Protein AF-A0A8X6WWY5-F1 (afdb_monomer_lite)

pLDDT: mean 70.26, std 15.23, range [37.16, 90.25]

Radius of gyration: 23.68 Å; chains: 1; bounding box: 62×29×66 Å

Sequence (86 aa):
MYEGWIVRFGVPETVVTTDCETNFESDLFHSLTKYLYVHKTRTTVYNLKANGMVERFHRKVKKRHCDVTVHLRLVPAISHSVHKPN

Foldseek 3Di:
DPPCPCVVPNQDQEDEDQAPDCVCVDPVNVVVCVVSNYHYDYDPHDPVVVVVVVVVVVVVVVVVVVVVVVVVPDPPPPPDPDDDDD

Organism: NCBI:txid2747483

Structure (mmCIF, N/CA/C/O backbone):
data_AF-A0A8X6WWY5-F1
#
_entry.id   AF-A0A8X6WWY5-F1
#
loop_
_atom_site.group_PDB
_atom_site.id
_atom_site.type_symbol
_atom_site.label_atom_id
_atom_site.label_alt_id
_atom_site.label_comp_id
_atom_site.label_asym_id
_atom_site.label_entity_id
_atom_site.label_seq_id
_atom_site.pdbx_PDB_ins_code
_atom_site.Cartn_x
_atom_site.Cartn_y
_atom_site.Cartn_z
_atom_site.occupancy
_atom_site.B_iso_or_equiv
_atom_site.auth_seq_id
_atom_s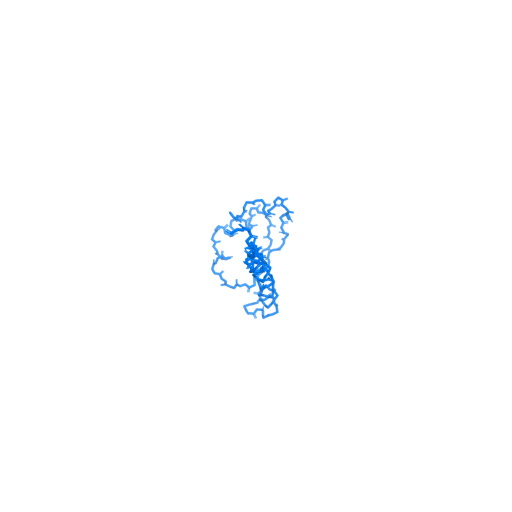ite.auth_comp_id
_atom_site.auth_asym_id
_atom_site.auth_atom_id
_atom_site.pdbx_PDB_model_num
ATOM 1 N N . MET A 1 1 ? -1.847 5.423 -16.125 1.00 53.53 1 MET A N 1
ATOM 2 C CA . MET A 1 1 ? -0.697 4.733 -15.484 1.00 53.53 1 MET A CA 1
ATOM 3 C C . MET A 1 1 ? -1.101 3.588 -14.537 1.00 53.53 1 MET A C 1
ATOM 5 O O . MET A 1 1 ? -0.216 2.875 -14.091 1.00 53.53 1 MET A O 1
ATOM 9 N N . TYR A 1 2 ? -2.400 3.341 -14.295 1.00 59.38 2 TYR A N 1
ATOM 10 C CA . TYR A 1 2 ? -2.905 2.194 -13.512 1.00 59.38 2 TYR A CA 1
ATOM 11 C C . TYR A 1 2 ? -3.803 1.253 -14.332 1.00 59.38 2 TYR A C 1
ATOM 13 O O . TYR A 1 2 ? -4.498 0.410 -13.782 1.00 59.38 2 TYR A O 1
ATOM 21 N N . GLU A 1 3 ? -3.844 1.391 -15.653 1.00 70.94 3 GLU A N 1
ATOM 22 C CA . GLU A 1 3 ? -4.721 0.559 -16.476 1.00 70.94 3 GLU A CA 1
ATOM 23 C C . GLU A 1 3 ? -4.060 -0.793 -16.755 1.00 70.94 3 GLU A C 1
ATOM 25 O O . GLU A 1 3 ? -2.873 -0.873 -17.073 1.00 70.94 3 GLU A O 1
ATOM 30 N N . GLY A 1 4 ? -4.827 -1.871 -16.591 1.00 78.94 4 GLY A N 1
ATOM 31 C CA . GLY A 1 4 ? -4.405 -3.227 -16.945 1.00 78.94 4 GLY A CA 1
ATOM 32 C C . GLY A 1 4 ? -3.570 -3.981 -15.905 1.00 78.94 4 GLY A C 1
ATOM 33 O O . GLY A 1 4 ? -3.220 -5.130 -16.165 1.00 78.94 4 GLY A O 1
ATOM 34 N N . TRP A 1 5 ? -3.267 -3.423 -14.725 1.00 82.50 5 TRP A N 1
ATOM 35 C CA . TRP A 1 5 ? -2.544 -4.190 -13.693 1.00 82.50 5 TRP A CA 1
ATOM 36 C C . TRP A 1 5 ? -3.369 -5.385 -13.189 1.00 82.50 5 TRP A C 1
ATOM 38 O O . TRP A 1 5 ? -2.830 -6.483 -13.092 1.00 82.50 5 TRP A O 1
ATOM 48 N N . ILE A 1 6 ? -4.682 -5.198 -12.984 1.00 80.44 6 ILE A N 1
ATOM 49 C CA . ILE A 1 6 ? -5.618 -6.272 -12.602 1.00 80.44 6 ILE A CA 1
ATOM 50 C C . ILE A 1 6 ? -5.681 -7.339 -13.699 1.00 80.44 6 ILE A C 1
ATOM 52 O O . ILE A 1 6 ? -5.686 -8.527 -13.412 1.00 80.44 6 ILE A O 1
ATOM 56 N N . VAL A 1 7 ? -5.662 -6.931 -14.971 1.00 85.81 7 VAL A N 1
ATOM 57 C CA . VAL A 1 7 ? -5.686 -7.864 -16.111 1.00 85.81 7 VAL A CA 1
ATOM 58 C C . VAL A 1 7 ? -4.390 -8.681 -16.197 1.00 85.81 7 VAL A C 1
ATOM 60 O O . VAL A 1 7 ? -4.407 -9.832 -16.615 1.00 85.81 7 VAL A O 1
ATOM 63 N N . ARG A 1 8 ? -3.255 -8.098 -15.796 1.00 85.19 8 ARG A N 1
ATOM 64 C CA . ARG A 1 8 ? -1.929 -8.731 -15.883 1.00 85.19 8 ARG A CA 1
ATOM 65 C C . ARG A 1 8 ? -1.581 -9.614 -14.690 1.00 85.19 8 ARG A C 1
ATOM 67 O O . ARG A 1 8 ? -0.883 -10.605 -14.872 1.00 85.19 8 ARG A O 1
ATOM 74 N N . PHE A 1 9 ? -1.998 -9.221 -13.491 1.00 81.12 9 PHE A N 1
ATOM 75 C CA . PHE A 1 9 ? -1.593 -9.861 -12.235 1.00 81.12 9 PHE A CA 1
ATOM 76 C C . PHE A 1 9 ? -2.768 -10.448 -11.445 1.00 81.12 9 PHE A C 1
ATOM 78 O O . PHE A 1 9 ? -2.542 -11.139 -10.456 1.00 81.12 9 PHE A O 1
ATOM 85 N N . GLY A 1 10 ? -4.002 -10.207 -11.887 1.00 85.56 10 GLY A N 1
ATOM 86 C CA . GLY A 1 10 ? -5.211 -10.605 -11.179 1.00 85.56 10 GLY A CA 1
ATOM 87 C C . GLY A 1 10 ? -5.573 -9.664 -10.031 1.00 85.56 10 GLY A C 1
ATOM 88 O O . GLY A 1 10 ? -4.925 -8.641 -9.787 1.00 85.56 10 GLY A O 1
ATOM 89 N N . VAL A 1 11 ? -6.645 -10.026 -9.327 1.00 84.12 11 VAL A N 1
ATOM 90 C CA . VAL A 1 11 ? -7.052 -9.380 -8.078 1.00 84.12 11 VAL A CA 1
ATOM 91 C C . VAL A 1 11 ? -6.354 -10.103 -6.920 1.00 84.12 11 VAL A C 1
ATOM 93 O O . VAL A 1 11 ? -6.522 -11.314 -6.787 1.00 84.12 11 VAL A O 1
ATOM 96 N N . PRO A 1 12 ? -5.560 -9.411 -6.088 1.00 81.56 12 PRO A N 1
ATOM 97 C CA . PRO A 1 12 ? -4.942 -10.022 -4.915 1.00 81.56 12 PRO A CA 1
ATOM 98 C C . PRO A 1 12 ? -5.992 -10.289 -3.827 1.00 81.56 12 PRO A C 1
ATOM 100 O O . PRO A 1 12 ? -6.753 -9.391 -3.496 1.00 81.56 12 PRO A O 1
ATOM 103 N N . GLU A 1 13 ? -6.003 -11.476 -3.212 1.00 82.88 13 GLU A N 1
ATOM 104 C CA . GLU A 1 13 ? -6.944 -11.809 -2.118 1.00 82.88 13 GLU A CA 1
ATOM 105 C C . GLU A 1 13 ? -6.762 -10.923 -0.874 1.00 82.88 13 GLU A C 1
ATOM 107 O O . GLU A 1 13 ? -7.710 -10.612 -0.154 1.00 82.88 13 GLU A O 1
ATOM 112 N N . THR A 1 14 ? -5.523 -10.511 -0.600 1.00 80.75 14 THR A N 1
ATOM 113 C CA . THR A 1 14 ? -5.178 -9.657 0.537 1.00 80.75 14 THR A CA 1
ATOM 114 C C . THR A 1 14 ? -4.210 -8.579 0.086 1.00 80.75 14 THR A C 1
ATOM 116 O O . THR A 1 14 ? -3.189 -8.865 -0.541 1.00 80.75 14 THR A O 1
ATOM 119 N N . VAL A 1 15 ? -4.509 -7.331 0.435 1.00 78.38 15 VAL A N 1
ATOM 120 C CA . VAL A 1 15 ? -3.605 -6.204 0.217 1.00 78.38 15 VAL A CA 1
ATOM 121 C C . VAL A 1 15 ? -3.005 -5.783 1.547 1.00 78.38 15 VAL A C 1
ATOM 123 O O . VAL A 1 15 ? -3.703 -5.423 2.497 1.00 78.38 15 VAL A O 1
ATOM 126 N N . VAL A 1 16 ? -1.676 -5.835 1.587 1.00 74.94 16 VAL A N 1
ATOM 127 C CA . VAL A 1 16 ? -0.860 -5.476 2.742 1.00 74.94 16 VAL A CA 1
ATOM 128 C C . VAL A 1 16 ? -0.294 -4.082 2.510 1.00 74.94 16 VAL A C 1
ATOM 130 O O . VAL A 1 16 ? 0.587 -3.888 1.672 1.00 74.94 16 VAL A O 1
ATOM 133 N N . THR A 1 17 ? -0.804 -3.097 3.244 1.00 72.81 17 THR A N 1
ATOM 134 C CA . THR A 1 17 ? -0.301 -1.719 3.183 1.00 72.81 17 THR A CA 1
ATOM 135 C C . THR A 1 17 ? 0.786 -1.556 4.242 1.00 72.81 17 THR A C 1
ATOM 137 O O . THR A 1 17 ? 0.547 -1.803 5.430 1.00 72.81 17 THR A O 1
ATOM 140 N N . THR A 1 18 ? 2.000 -1.210 3.814 1.00 66.50 18 THR A N 1
ATOM 141 C CA . THR A 1 18 ? 3.163 -1.037 4.709 1.00 66.50 18 THR A CA 1
ATOM 142 C C . THR A 1 18 ? 3.272 0.394 5.223 1.00 66.50 18 THR A C 1
ATOM 144 O O . THR A 1 18 ? 3.716 0.636 6.347 1.00 66.50 18 THR A O 1
ATOM 147 N N . ASP A 1 19 ? 2.796 1.333 4.420 1.00 64.31 19 ASP A N 1
ATOM 148 C CA . ASP A 1 19 ? 3.016 2.748 4.623 1.00 64.31 19 ASP A CA 1
ATOM 149 C C . ASP A 1 19 ? 1.693 3.290 5.147 1.00 64.31 19 ASP A C 1
ATOM 151 O O . ASP A 1 19 ? 0.657 3.146 4.498 1.00 64.31 19 ASP A O 1
ATOM 155 N N . CYS A 1 20 ? 1.693 3.892 6.336 1.00 63.56 20 CYS A N 1
ATOM 156 C CA . CYS A 1 20 ? 0.516 4.593 6.868 1.00 63.56 20 CYS A CA 1
ATOM 157 C C . CYS A 1 20 ? 0.234 5.896 6.097 1.00 63.56 20 CYS A C 1
ATOM 159 O O . CYS A 1 20 ? -0.223 6.880 6.673 1.00 63.56 20 CYS A O 1
ATOM 161 N N . GLU A 1 21 ? 0.553 5.915 4.805 1.00 65.12 21 GLU A N 1
ATOM 162 C CA . GLU A 1 21 ? 0.234 7.004 3.913 1.00 65.12 21 GLU A CA 1
ATOM 163 C C . GLU A 1 21 ? -1.272 7.101 3.720 1.00 65.12 21 GLU A C 1
ATOM 165 O O . GLU A 1 21 ? -1.989 6.115 3.533 1.00 65.12 21 GLU A O 1
ATOM 170 N N . THR A 1 22 ? -1.727 8.344 3.677 1.00 68.12 22 THR A N 1
ATOM 171 C CA . THR A 1 22 ? -3.114 8.724 3.422 1.00 68.12 22 THR A CA 1
ATOM 172 C C . THR A 1 22 ? -3.613 8.260 2.054 1.00 68.12 22 THR A C 1
ATOM 174 O O . THR A 1 22 ? -4.811 8.049 1.883 1.00 68.12 22 THR A O 1
ATOM 177 N N . ASN A 1 23 ? -2.711 8.017 1.097 1.00 72.69 23 ASN A N 1
ATOM 178 C CA . ASN A 1 23 ? -3.040 7.488 -0.228 1.00 72.69 23 ASN A CA 1
ATOM 179 C C . ASN A 1 23 ? -3.800 6.146 -0.155 1.00 72.69 23 ASN A C 1
ATOM 181 O O . ASN A 1 23 ? -4.755 5.934 -0.906 1.00 72.69 23 ASN A O 1
ATOM 185 N N . PHE A 1 24 ? -3.437 5.275 0.795 1.00 70.00 24 PHE A N 1
ATOM 186 C CA . PHE A 1 24 ? -4.072 3.966 1.024 1.00 70.00 24 PHE A CA 1
ATOM 187 C C . PHE A 1 24 ? -5.221 4.000 2.051 1.00 70.00 24 PHE A C 1
ATOM 189 O O . PHE A 1 24 ? -5.803 2.963 2.389 1.00 70.00 24 PHE A O 1
ATOM 196 N N . GLU A 1 25 ? -5.551 5.191 2.550 1.00 72.06 25 GLU A N 1
ATOM 197 C CA . GLU A 1 25 ? -6.681 5.452 3.449 1.00 72.06 25 GLU A CA 1
ATOM 198 C C . GLU A 1 25 ? -7.780 6.290 2.774 1.00 72.06 25 GLU A C 1
ATOM 200 O O . GLU A 1 25 ? -8.760 6.651 3.417 1.00 72.06 25 GLU A O 1
ATOM 205 N N . SER A 1 26 ? -7.650 6.590 1.478 1.00 81.69 26 SER A N 1
ATOM 206 C CA . SER A 1 26 ? -8.677 7.319 0.729 1.00 81.69 26 SER A CA 1
ATOM 207 C C . SER A 1 26 ? -9.963 6.501 0.545 1.00 81.69 26 SER A C 1
ATOM 209 O O . SER A 1 26 ? -9.928 5.276 0.382 1.00 81.69 26 SER A O 1
ATOM 211 N N . ASP A 1 27 ? -11.107 7.188 0.478 1.00 82.00 27 ASP A N 1
ATOM 212 C CA . ASP A 1 27 ? -12.421 6.563 0.250 1.00 82.00 27 ASP A CA 1
ATOM 213 C C . ASP A 1 27 ? -12.486 5.785 -1.070 1.00 82.00 27 ASP A C 1
ATOM 215 O O . ASP A 1 27 ? -13.151 4.750 -1.171 1.00 82.00 27 ASP A O 1
ATOM 219 N N . LEU A 1 28 ? -11.748 6.252 -2.083 1.00 84.69 28 LEU A N 1
ATOM 220 C CA . LEU A 1 28 ? -11.600 5.560 -3.359 1.00 84.69 28 LEU A CA 1
ATOM 221 C C . LEU A 1 28 ? -10.937 4.194 -3.169 1.00 84.69 28 LEU A C 1
ATOM 223 O O . LEU A 1 28 ? -11.419 3.194 -3.698 1.00 84.69 28 LEU A O 1
ATOM 227 N N . PHE A 1 29 ? -9.852 4.144 -2.394 1.00 81.00 29 PHE A N 1
ATOM 228 C CA . PHE A 1 29 ? -9.145 2.900 -2.116 1.00 81.00 29 PHE A CA 1
ATOM 229 C C . PHE A 1 29 ? -10.026 1.930 -1.323 1.00 81.00 29 PHE A C 1
ATOM 231 O O . PHE A 1 29 ? -10.087 0.749 -1.652 1.00 81.00 29 PHE A O 1
ATOM 238 N N . HIS A 1 30 ? -10.774 2.441 -0.344 1.00 80.94 30 HIS A N 1
ATOM 239 C CA . HIS A 1 30 ? -11.712 1.648 0.451 1.00 80.94 30 HIS A CA 1
ATOM 240 C C . HIS A 1 30 ? -12.868 1.077 -0.384 1.00 80.94 30 HIS A C 1
ATOM 242 O O . HIS A 1 30 ? -13.257 -0.082 -0.233 1.00 80.94 30 HIS A O 1
ATOM 248 N N . SER A 1 31 ? -13.413 1.884 -1.293 1.00 85.81 31 SER A N 1
ATOM 249 C CA . SER A 1 31 ? -14.477 1.458 -2.206 1.00 85.81 31 SER A CA 1
ATOM 250 C C . SER A 1 31 ? -13.970 0.406 -3.193 1.00 85.81 31 SER A C 1
ATOM 252 O O . SER A 1 31 ? -14.666 -0.569 -3.476 1.00 85.81 31 SER A O 1
ATOM 254 N N . LEU A 1 32 ? -12.732 0.561 -3.671 1.00 84.88 32 LEU A N 1
ATOM 255 C CA . LEU A 1 32 ? -12.090 -0.374 -4.587 1.00 84.88 32 LEU A CA 1
ATOM 256 C C . LEU A 1 32 ? -11.792 -1.725 -3.925 1.00 84.88 32 LEU A C 1
ATOM 258 O O . LEU A 1 32 ? -12.099 -2.762 -4.508 1.00 84.88 32 LEU A O 1
ATOM 262 N N . THR A 1 33 ? -11.233 -1.740 -2.712 1.00 83.25 33 THR A N 1
ATOM 263 C CA . THR A 1 33 ? -10.969 -2.996 -1.990 1.00 83.25 33 THR A CA 1
ATOM 264 C C . THR A 1 33 ? -12.262 -3.731 -1.656 1.00 83.25 33 THR A C 1
ATOM 266 O O . THR A 1 33 ? -12.310 -4.953 -1.782 1.00 83.25 33 THR A O 1
ATOM 269 N N . LYS A 1 34 ? -13.337 -3.002 -1.325 1.00 83.62 34 LYS A N 1
ATOM 270 C CA . LYS A 1 34 ? -14.671 -3.580 -1.118 1.00 83.62 34 LYS A CA 1
ATOM 271 C C . LYS A 1 34 ? -15.249 -4.192 -2.396 1.00 83.62 34 LYS A C 1
ATOM 273 O O . LYS A 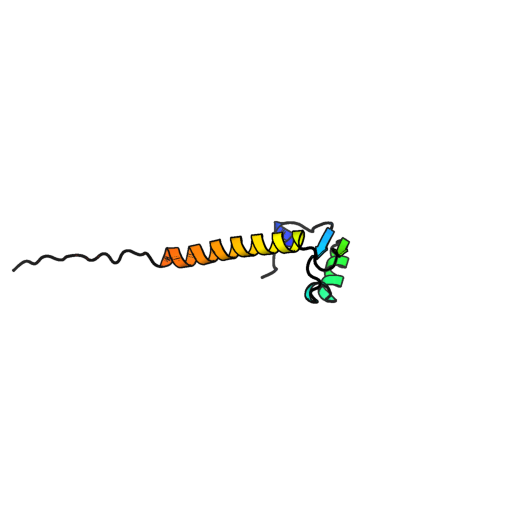1 34 ? -15.781 -5.294 -2.341 1.00 83.62 34 LYS A O 1
ATOM 278 N N . TYR A 1 35 ? -15.141 -3.500 -3.530 1.00 86.00 35 TYR A N 1
ATOM 279 C CA . TYR A 1 35 ? -15.621 -4.000 -4.824 1.00 86.00 35 TYR A CA 1
ATOM 280 C C . TYR A 1 35 ? -14.871 -5.260 -5.276 1.00 86.00 35 TYR A C 1
ATOM 282 O O . TYR A 1 35 ? -15.462 -6.181 -5.830 1.00 86.00 35 TYR A O 1
ATOM 290 N N . LEU A 1 36 ? -13.568 -5.309 -5.010 1.00 84.00 36 LEU A N 1
ATOM 291 C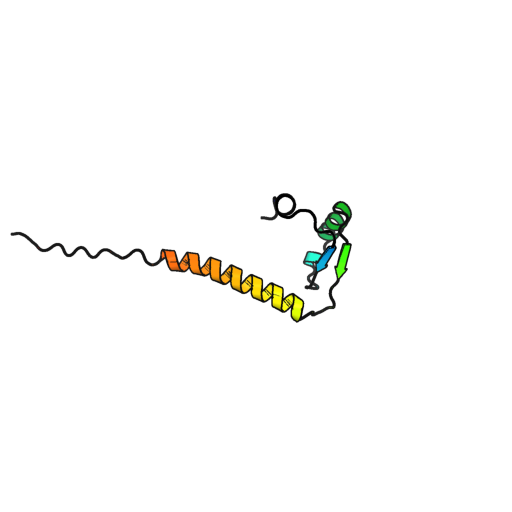 CA . LEU A 1 36 ? -12.697 -6.415 -5.393 1.00 84.00 36 LEU A CA 1
ATOM 292 C C . LEU A 1 36 ? -12.643 -7.549 -4.348 1.00 84.00 36 LEU A C 1
ATOM 294 O O . LEU A 1 36 ? -11.873 -8.485 -4.534 1.00 84.00 36 LEU A O 1
ATOM 298 N N . TYR A 1 37 ? -13.435 -7.478 -3.267 1.00 84.62 37 TYR A N 1
ATOM 299 C CA . TYR A 1 37 ? -13.424 -8.433 -2.143 1.00 84.62 37 TYR A CA 1
ATOM 300 C C . TYR A 1 37 ? -12.028 -8.680 -1.548 1.00 84.62 37 TYR A C 1
ATOM 302 O O . TYR A 1 37 ? -11.686 -9.782 -1.127 1.00 84.62 37 TYR A O 1
ATOM 310 N N . VAL A 1 38 ? -11.213 -7.630 -1.500 1.00 84.69 38 VAL A N 1
ATOM 311 C CA . VAL A 1 38 ? -9.835 -7.700 -1.021 1.00 84.69 38 VAL A CA 1
ATOM 312 C C . VAL A 1 38 ? -9.788 -7.412 0.468 1.00 84.69 38 VAL A C 1
ATOM 314 O O . VAL A 1 38 ? -10.215 -6.347 0.925 1.00 84.69 38 VAL A O 1
ATOM 317 N N . HIS A 1 39 ? -9.182 -8.315 1.232 1.00 79.94 39 HIS A N 1
ATOM 318 C CA . HIS A 1 39 ? -8.928 -8.069 2.644 1.00 79.94 39 HIS A CA 1
ATOM 319 C C . HIS A 1 39 ? -7.768 -7.081 2.809 1.00 79.94 39 HIS A C 1
ATOM 321 O O . HIS A 1 39 ? -6.643 -7.341 2.381 1.00 79.94 39 HIS A O 1
ATOM 327 N N . LYS A 1 40 ? -8.025 -5.927 3.438 1.00 72.62 40 LYS A N 1
ATOM 328 C CA . LYS A 1 40 ? -6.958 -4.991 3.813 1.00 72.62 40 LYS A CA 1
ATOM 329 C C . LYS A 1 40 ? -6.345 -5.431 5.138 1.00 72.62 40 LYS A C 1
ATOM 331 O O . LYS A 1 40 ? -7.014 -5.403 6.169 1.00 72.62 40 LYS A O 1
ATOM 336 N N . THR A 1 41 ? -5.060 -5.767 5.131 1.00 70.88 41 THR A N 1
ATOM 337 C CA . THR A 1 41 ? -4.296 -5.992 6.361 1.00 70.88 41 THR A CA 1
ATOM 338 C C . THR A 1 41 ? -3.361 -4.816 6.582 1.00 70.88 41 THR A C 1
ATOM 340 O O . THR A 1 41 ? -2.441 -4.569 5.800 1.00 70.88 41 THR A O 1
ATOM 343 N N . ARG A 1 42 ? -3.591 -4.074 7.669 1.00 64.50 42 ARG A N 1
ATOM 344 C CA . ARG A 1 42 ? -2.674 -3.018 8.090 1.00 64.50 42 ARG A CA 1
ATOM 345 C C . ARG A 1 42 ? -1.446 -3.672 8.710 1.00 64.50 42 ARG A C 1
ATOM 347 O O . ARG A 1 42 ? -1.537 -4.286 9.770 1.00 64.50 42 ARG A O 1
ATOM 354 N N . THR A 1 43 ? -0.300 -3.540 8.054 1.00 61.59 43 THR A N 1
ATOM 355 C CA . THR A 1 43 ? 0.977 -3.891 8.682 1.00 61.59 43 THR A CA 1
ATOM 356 C C . THR A 1 43 ? 1.264 -2.875 9.778 1.00 61.59 43 THR A C 1
ATOM 358 O O . THR A 1 43 ? 0.925 -1.699 9.638 1.00 61.59 43 THR A O 1
ATOM 361 N N . THR A 1 44 ? 1.871 -3.320 10.876 1.00 58.09 44 THR A N 1
ATOM 362 C CA . THR A 1 44 ? 2.274 -2.471 12.001 1.00 58.09 44 THR A CA 1
ATOM 363 C C . THR A 1 44 ? 2.958 -1.200 11.502 1.00 58.09 44 THR A C 1
ATOM 365 O O . THR A 1 44 ? 3.798 -1.262 10.600 1.00 58.09 44 THR A O 1
ATOM 368 N N . VAL A 1 45 ? 2.594 -0.056 12.088 1.00 58.59 45 VAL A N 1
ATOM 369 C CA . VAL A 1 45 ? 3.209 1.242 11.782 1.00 58.59 45 VAL A CA 1
ATOM 370 C C . VAL A 1 45 ? 4.735 1.073 11.865 1.00 58.59 45 VAL A C 1
ATOM 372 O O . VAL A 1 45 ? 5.233 0.577 12.873 1.00 58.59 45 VAL A O 1
ATOM 375 N N . TYR A 1 46 ? 5.461 1.420 10.796 1.00 57.62 46 TYR A N 1
ATOM 376 C CA . TYR A 1 46 ? 6.919 1.253 10.674 1.00 57.62 46 TYR A CA 1
ATOM 377 C C . TYR A 1 46 ? 7.448 -0.198 10.655 1.00 57.62 46 TYR A C 1
ATOM 379 O O . TYR A 1 46 ? 8.425 -0.530 11.331 1.00 57.62 46 TYR A O 1
ATOM 387 N N . ASN A 1 47 ? 6.893 -1.076 9.810 1.00 68.75 47 ASN A N 1
ATOM 388 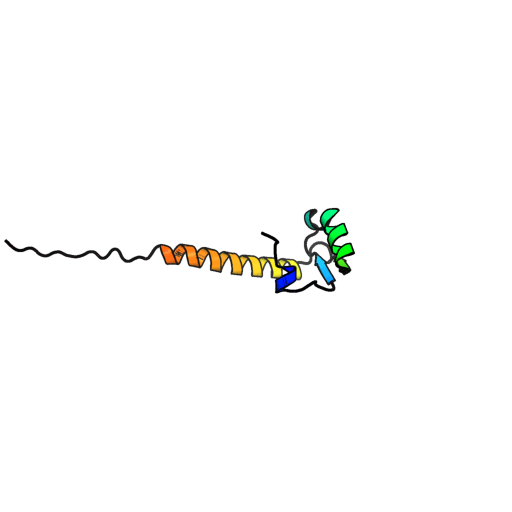C CA . ASN A 1 47 ? 7.560 -2.345 9.494 1.00 68.75 47 ASN A CA 1
ATOM 389 C C . ASN A 1 47 ? 8.812 -2.113 8.619 1.00 68.75 47 ASN A C 1
ATOM 391 O O . ASN A 1 47 ? 8.757 -2.166 7.389 1.00 68.75 47 ASN A O 1
ATOM 395 N N . LEU A 1 48 ? 9.965 -1.905 9.266 1.00 74.56 48 LEU A N 1
ATOM 396 C CA . LEU A 1 48 ? 11.265 -1.672 8.619 1.00 74.56 48 LEU A CA 1
ATOM 397 C C . LEU A 1 48 ? 11.648 -2.757 7.604 1.00 74.56 48 LEU A C 1
ATOM 399 O O . LEU A 1 48 ? 12.318 -2.465 6.614 1.00 74.56 48 LEU A O 1
ATOM 403 N N . LYS A 1 49 ? 11.234 -4.012 7.827 1.00 78.62 49 LYS A N 1
ATOM 404 C CA . LYS A 1 49 ? 11.533 -5.110 6.900 1.00 78.62 49 LYS A CA 1
ATOM 405 C C . LYS A 1 49 ? 10.729 -4.963 5.616 1.00 78.62 49 LYS A C 1
ATOM 407 O O . LYS A 1 49 ? 11.316 -5.004 4.540 1.00 78.62 49 LYS A O 1
ATOM 412 N N . ALA A 1 50 ? 9.417 -4.766 5.727 1.00 75.56 50 ALA A N 1
ATOM 413 C CA . ALA A 1 50 ? 8.546 -4.593 4.568 1.00 75.56 50 ALA A CA 1
ATOM 414 C C . ALA A 1 50 ? 8.899 -3.313 3.794 1.00 75.56 50 ALA A C 1
ATOM 416 O O . ALA A 1 50 ? 9.137 -3.379 2.588 1.00 75.56 50 ALA A O 1
ATOM 417 N N . ASN A 1 51 ? 9.078 -2.187 4.495 1.00 80.31 51 ASN A N 1
ATOM 418 C CA . ASN A 1 51 ? 9.480 -0.929 3.866 1.00 80.31 51 ASN A CA 1
ATOM 419 C C . ASN A 1 51 ? 10.857 -1.069 3.194 1.00 80.31 51 ASN A C 1
ATOM 421 O O . ASN A 1 51 ? 11.041 -0.738 2.025 1.00 80.31 51 ASN A O 1
ATOM 425 N N . GLY A 1 52 ? 11.812 -1.707 3.876 1.00 82.75 52 GLY A N 1
ATOM 426 C CA . GLY A 1 52 ? 13.129 -1.989 3.316 1.00 82.75 52 GLY A CA 1
ATOM 427 C C . GLY A 1 52 ? 13.101 -2.890 2.074 1.00 82.75 52 GLY A C 1
ATOM 428 O O . GLY A 1 52 ? 14.016 -2.809 1.252 1.00 82.75 52 GLY A O 1
ATOM 429 N N . MET A 1 53 ? 12.088 -3.744 1.899 1.00 84.69 53 MET A N 1
ATOM 430 C CA . MET A 1 53 ? 11.906 -4.543 0.679 1.00 84.69 53 MET A CA 1
ATOM 431 C C . MET A 1 53 ? 11.374 -3.694 -0.478 1.00 84.69 53 MET A C 1
ATOM 433 O O . MET A 1 53 ? 11.922 -3.768 -1.583 1.00 84.69 53 MET A O 1
ATOM 437 N N . VAL A 1 54 ? 10.374 -2.849 -0.218 1.00 82.12 54 VAL A N 1
ATOM 438 C CA . VAL A 1 54 ? 9.812 -1.904 -1.197 1.00 82.12 54 VAL A CA 1
ATOM 439 C C . VAL A 1 54 ? 10.886 -0.922 -1.671 1.00 82.12 54 VAL A C 1
ATOM 441 O O . VAL A 1 54 ? 11.123 -0.782 -2.871 1.00 82.12 54 VAL A O 1
ATOM 444 N N . GLU A 1 55 ? 11.652 -0.337 -0.752 1.00 85.19 55 GLU A N 1
ATOM 445 C CA . GLU A 1 55 ? 12.762 0.558 -1.083 1.00 85.19 55 GLU A CA 1
ATOM 446 C C . GLU A 1 55 ? 13.853 -0.129 -1.920 1.00 85.19 55 GLU A C 1
ATOM 448 O O . GLU A 1 55 ? 14.383 0.458 -2.869 1.00 85.19 55 GLU A O 1
ATOM 453 N N . ARG A 1 56 ? 14.210 -1.385 -1.602 1.00 90.25 56 ARG 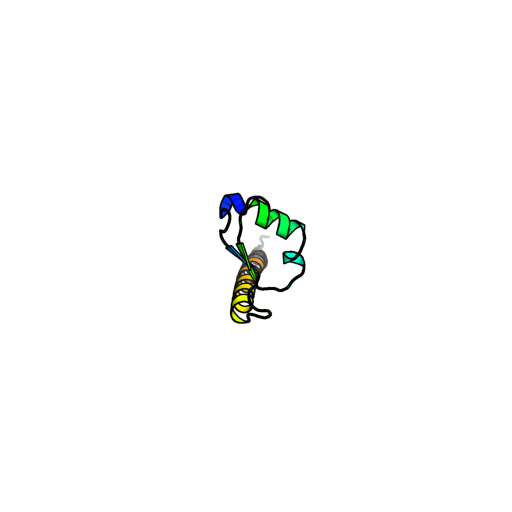A N 1
ATOM 454 C CA . ARG A 1 56 ? 15.167 -2.168 -2.408 1.00 90.25 56 ARG A CA 1
ATOM 455 C C . ARG A 1 56 ? 14.645 -2.382 -3.823 1.00 90.25 56 ARG A C 1
ATOM 457 O O . ARG A 1 56 ? 15.425 -2.281 -4.772 1.00 90.25 56 ARG A O 1
ATOM 464 N N . PHE A 1 57 ? 13.358 -2.683 -3.969 1.00 86.69 57 PHE A N 1
ATOM 465 C CA . PHE A 1 57 ? 12.726 -2.836 -5.273 1.00 86.69 57 PHE A CA 1
ATOM 466 C C . PHE A 1 57 ? 12.749 -1.517 -6.057 1.00 86.69 57 PHE A C 1
ATOM 468 O O . PHE A 1 57 ? 13.233 -1.498 -7.190 1.00 86.69 57 PHE A O 1
ATOM 475 N N . HIS A 1 58 ? 12.369 -0.400 -5.429 1.00 85.00 58 HIS A 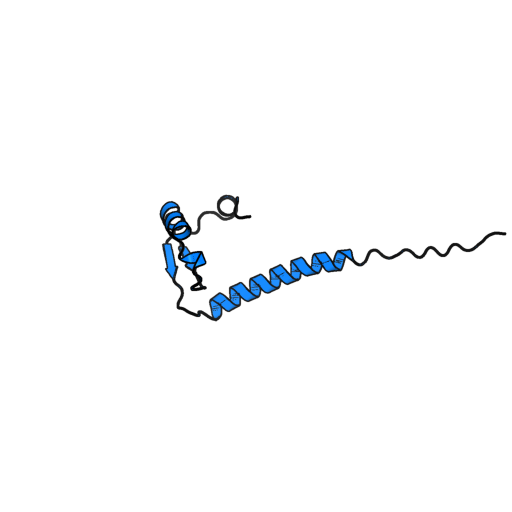N 1
ATOM 476 C CA . HIS A 1 58 ? 12.438 0.934 -6.032 1.00 85.00 58 HIS A CA 1
ATOM 477 C C . HIS A 1 58 ? 13.855 1.297 -6.486 1.00 85.00 58 HIS A C 1
ATOM 479 O O . HIS A 1 58 ? 14.039 1.756 -7.614 1.00 85.00 58 HIS A O 1
ATOM 485 N N . ARG A 1 59 ? 14.886 1.017 -5.673 1.00 90.06 59 ARG A N 1
ATOM 486 C CA . ARG A 1 59 ? 16.289 1.235 -6.070 1.00 90.06 59 ARG A CA 1
ATOM 487 C C . ARG A 1 59 ? 16.682 0.413 -7.294 1.00 90.06 59 ARG A C 1
ATOM 489 O O . ARG A 1 59 ? 17.354 0.938 -8.178 1.00 90.06 59 ARG A O 1
ATOM 496 N N . LYS A 1 60 ? 16.259 -0.854 -7.378 1.00 88.62 60 LYS A N 1
ATOM 497 C CA . LYS A 1 60 ? 16.533 -1.711 -8.545 1.00 88.62 60 LYS A CA 1
ATOM 498 C C . LYS A 1 60 ? 15.845 -1.190 -9.807 1.00 88.62 60 LYS A C 1
ATOM 500 O O . LYS A 1 60 ? 16.480 -1.136 -10.857 1.00 88.62 60 LYS A O 1
ATOM 505 N N . VAL A 1 61 ? 14.575 -0.793 -9.712 1.00 87.25 61 VAL A N 1
ATOM 506 C CA . VAL A 1 61 ? 13.823 -0.223 -10.842 1.00 87.25 61 VAL A CA 1
ATOM 507 C C . VAL A 1 61 ? 14.458 1.087 -11.305 1.00 87.25 61 VAL A C 1
ATOM 509 O O . VAL A 1 61 ? 14.747 1.227 -12.491 1.00 87.25 61 VAL A O 1
ATOM 512 N N . LYS A 1 62 ? 14.779 1.995 -10.375 1.00 86.81 62 LYS A N 1
ATOM 513 C CA . LYS A 1 62 ? 15.447 3.265 -10.684 1.00 86.81 62 LYS A CA 1
ATOM 514 C C . LYS A 1 62 ? 16.812 3.039 -11.328 1.00 86.81 62 LYS A C 1
ATOM 516 O O . LYS A 1 62 ? 17.091 3.641 -12.354 1.00 86.81 62 LYS A O 1
ATOM 521 N N . LYS A 1 63 ? 17.625 2.116 -10.799 1.00 84.88 63 LYS A N 1
ATOM 522 C CA . LYS A 1 63 ? 18.927 1.769 -11.387 1.00 84.88 63 LYS A CA 1
ATOM 523 C C . LYS A 1 63 ? 18.784 1.285 -12.830 1.00 84.88 63 LYS A C 1
ATOM 525 O O . LYS A 1 63 ? 19.489 1.798 -13.686 1.00 84.88 63 LYS A O 1
ATOM 530 N N . ARG A 1 64 ? 17.857 0.360 -13.112 1.00 73.94 64 ARG A N 1
ATOM 531 C CA . ARG A 1 64 ? 17.606 -0.118 -14.485 1.00 73.94 64 ARG A CA 1
ATOM 532 C C . ARG A 1 64 ? 17.132 1.000 -15.415 1.00 73.94 64 ARG A C 1
ATOM 534 O O . ARG A 1 64 ? 17.558 1.055 -16.556 1.00 73.94 64 ARG A O 1
ATOM 541 N N . HIS A 1 65 ? 16.291 1.907 -14.928 1.00 71.88 65 HIS A N 1
ATOM 542 C CA . HIS A 1 65 ? 15.819 3.041 -15.723 1.00 71.88 65 HIS A CA 1
ATOM 543 C C . HIS A 1 65 ? 16.934 4.064 -16.019 1.00 71.88 65 HIS A C 1
ATOM 545 O O . HIS A 1 65 ? 17.023 4.601 -17.121 1.00 71.88 65 HIS A O 1
ATOM 551 N N . CYS A 1 66 ? 17.818 4.324 -15.051 1.00 63.50 66 CYS A N 1
ATOM 552 C CA . CYS A 1 66 ? 18.987 5.183 -15.244 1.00 63.50 66 CYS A CA 1
ATOM 553 C C . CYS A 1 66 ? 20.034 4.540 -16.172 1.00 63.50 66 CYS A C 1
ATOM 555 O O . CYS A 1 66 ? 20.645 5.256 -16.959 1.00 63.50 66 CYS A O 1
ATOM 557 N N . ASP A 1 67 ? 20.202 3.213 -16.116 1.00 59.56 67 ASP A N 1
ATOM 558 C CA . ASP A 1 67 ? 21.122 2.437 -16.964 1.00 59.56 67 ASP A CA 1
ATOM 559 C C . ASP A 1 67 ? 20.792 2.580 -18.463 1.00 59.56 67 ASP A C 1
ATOM 561 O O . ASP A 1 67 ? 21.663 2.860 -19.284 1.00 59.56 67 ASP A O 1
ATOM 565 N N . VAL A 1 68 ? 19.500 2.553 -18.808 1.00 56.16 68 VAL A N 1
ATOM 566 C CA . VAL A 1 68 ? 19.018 2.805 -20.181 1.00 56.16 68 VAL A CA 1
ATOM 567 C C . VAL A 1 68 ? 19.337 4.234 -20.653 1.00 56.16 68 VAL A C 1
ATOM 569 O O . VAL A 1 68 ? 19.576 4.461 -21.836 1.00 56.16 68 VAL A O 1
ATOM 572 N N . THR A 1 69 ? 19.405 5.205 -19.736 1.00 49.84 69 THR A N 1
ATOM 573 C CA . THR A 1 69 ? 19.715 6.609 -20.065 1.00 49.84 69 THR A CA 1
ATOM 574 C C . THR A 1 69 ? 21.220 6.850 -20.260 1.00 49.84 69 THR A C 1
ATOM 576 O O . THR A 1 69 ? 21.602 7.722 -21.040 1.00 49.84 69 THR A O 1
ATOM 579 N N . VAL A 1 70 ? 22.092 6.083 -19.592 1.00 53.88 70 VAL A N 1
ATOM 580 C CA . VAL A 1 70 ? 23.553 6.176 -19.797 1.00 53.88 70 VAL A CA 1
ATOM 581 C C . VAL A 1 70 ? 24.031 5.387 -21.015 1.00 53.88 70 VAL A C 1
ATOM 583 O O . VAL A 1 70 ? 24.985 5.815 -21.659 1.00 53.88 70 VAL A O 1
ATOM 586 N N . HIS A 1 71 ? 23.342 4.308 -21.402 1.00 51.78 71 HIS A N 1
ATOM 587 C CA . HIS A 1 71 ? 23.694 3.549 -22.608 1.00 51.78 71 HIS A CA 1
ATOM 588 C C . HIS A 1 71 ? 23.445 4.335 -23.913 1.00 51.78 71 HIS A C 1
ATOM 590 O O . HIS A 1 71 ? 24.096 4.078 -24.920 1.00 51.78 71 HIS A O 1
ATOM 596 N N . LEU A 1 72 ? 22.576 5.356 -23.896 1.00 48.19 72 LEU A N 1
ATOM 597 C CA . LEU A 1 72 ? 22.328 6.226 -25.056 1.00 48.19 72 LEU A CA 1
ATOM 598 C C . LEU A 1 72 ? 23.367 7.357 -25.243 1.00 48.19 72 LEU A C 1
ATOM 600 O O . LEU A 1 72 ? 23.241 8.143 -26.178 1.00 48.19 72 LEU A O 1
ATOM 604 N N . ARG A 1 73 ? 24.391 7.471 -24.378 1.00 50.41 73 ARG A N 1
ATOM 605 C CA . ARG A 1 73 ? 25.471 8.482 -24.494 1.00 50.41 73 ARG A CA 1
ATOM 606 C C . ARG A 1 73 ? 26.813 7.931 -24.982 1.00 50.41 73 ARG A C 1
ATOM 608 O O . ARG A 1 73 ? 27.839 8.578 -24.801 1.00 50.41 73 ARG A O 1
ATOM 615 N N . LEU A 1 74 ? 26.826 6.759 -25.607 1.00 55.69 74 LEU A N 1
ATOM 616 C CA . LEU A 1 74 ? 28.027 6.202 -26.232 1.00 55.69 74 LEU A CA 1
ATOM 617 C C . LEU A 1 74 ? 27.718 5.748 -27.662 1.00 55.69 74 LEU A C 1
ATOM 619 O O . LEU A 1 74 ? 27.931 4.598 -28.024 1.00 55.69 74 LEU A O 1
ATOM 623 N N . VAL A 1 75 ? 27.227 6.667 -28.499 1.00 50.84 75 VAL A N 1
ATOM 624 C CA . VAL A 1 75 ? 27.500 6.551 -29.937 1.00 50.84 75 VAL A CA 1
ATOM 625 C C . VAL A 1 75 ? 28.959 6.982 -30.107 1.00 50.84 75 VAL A C 1
ATOM 627 O O . VAL A 1 75 ? 29.282 8.110 -29.721 1.00 50.84 75 VAL A O 1
ATOM 630 N N . PRO A 1 76 ? 29.868 6.134 -30.617 1.00 45.06 76 PRO A N 1
ATOM 631 C CA . PRO A 1 76 ? 31.225 6.572 -30.889 1.00 45.06 76 PRO A CA 1
ATOM 632 C C . PRO A 1 76 ? 31.136 7.648 -31.969 1.00 45.06 76 PRO A C 1
ATOM 634 O O . PRO A 1 76 ? 30.644 7.385 -33.066 1.00 45.06 76 PRO A O 1
ATOM 637 N N . ALA A 1 77 ? 31.590 8.863 -31.667 1.00 50.25 77 ALA A N 1
ATOM 638 C CA . ALA A 1 77 ? 31.910 9.830 -32.701 1.00 50.25 77 ALA A CA 1
ATOM 639 C C . ALA A 1 77 ? 33.013 9.199 -33.559 1.00 50.25 77 ALA A C 1
ATOM 641 O O . ALA A 1 77 ? 34.167 9.108 -33.140 1.00 50.25 77 ALA A O 1
ATOM 642 N N . ILE A 1 78 ? 32.632 8.676 -34.723 1.00 45.06 78 ILE A N 1
ATOM 643 C CA . ILE A 1 78 ? 33.562 8.123 -35.697 1.00 45.06 78 ILE A CA 1
ATOM 644 C C . ILE A 1 78 ? 34.342 9.316 -36.245 1.00 45.06 78 ILE A C 1
ATOM 646 O O . ILE A 1 78 ? 33.889 10.025 -37.141 1.00 45.06 78 ILE A O 1
ATOM 650 N N . SER A 1 79 ? 35.495 9.588 -35.638 1.00 45.00 79 SER A N 1
ATOM 651 C CA . SER A 1 79 ? 36.476 10.525 -36.168 1.00 45.00 79 SER A CA 1
ATOM 652 C C . SER A 1 79 ? 37.067 9.888 -37.422 1.00 45.00 79 SER A C 1
ATOM 654 O O . SER A 1 79 ? 38.025 9.118 -37.361 1.00 45.00 79 SER A O 1
ATOM 656 N N . HIS A 1 80 ? 36.440 10.130 -38.572 1.00 38.41 80 HIS A N 1
ATOM 657 C CA . HIS A 1 80 ? 37.052 9.818 -39.851 1.00 38.41 80 HIS A CA 1
ATOM 658 C C . HIS A 1 80 ? 38.209 10.797 -40.069 1.00 38.41 80 HIS A C 1
ATOM 660 O O . HIS A 1 80 ? 38.016 11.933 -40.498 1.00 38.41 80 HIS A O 1
ATOM 666 N N . SER A 1 81 ? 39.428 10.331 -39.783 1.00 47.75 81 SER A N 1
ATOM 667 C CA . SER A 1 81 ? 40.628 10.807 -40.465 1.00 47.75 81 SER A CA 1
ATOM 668 C C . SER A 1 81 ? 40.403 10.687 -41.971 1.00 47.75 81 SER A C 1
ATOM 670 O O . SER A 1 81 ? 40.478 9.594 -42.527 1.00 47.75 81 SER A O 1
ATOM 672 N N . VAL A 1 82 ? 40.144 11.807 -42.640 1.00 43.47 82 VAL A N 1
ATOM 673 C CA . VAL A 1 82 ? 40.341 11.915 -44.086 1.00 43.47 82 VAL A CA 1
ATOM 674 C C . VAL A 1 82 ? 41.745 12.467 -44.293 1.00 43.47 82 VAL A C 1
ATOM 676 O O . VAL A 1 82 ? 42.012 13.651 -44.100 1.00 43.47 82 VAL A O 1
ATOM 679 N N . HIS A 1 83 ? 42.664 11.565 -44.629 1.00 40.03 83 HIS A N 1
ATOM 680 C CA . HIS A 1 83 ? 43.923 11.909 -45.274 1.00 40.03 83 HIS A CA 1
ATOM 681 C C . HIS A 1 83 ? 43.632 12.424 -46.698 1.00 40.03 83 HIS A C 1
ATOM 683 O O . HIS A 1 83 ? 42.761 11.890 -47.384 1.00 40.03 83 HIS A O 1
ATOM 689 N N . LYS A 1 84 ? 44.362 13.479 -47.090 1.00 37.16 84 LYS A N 1
ATOM 690 C CA . LYS A 1 84 ? 44.399 14.172 -48.396 1.00 37.16 84 LYS A CA 1
ATOM 691 C C . LYS A 1 84 ? 44.388 13.241 -49.627 1.00 37.16 84 LYS A C 1
ATOM 693 O O . LYS A 1 84 ? 44.879 12.117 -49.548 1.00 37.16 84 LYS A O 1
ATOM 698 N N . PRO A 1 85 ? 44.010 13.775 -50.806 1.00 41.06 85 PRO A N 1
ATOM 699 C CA . PRO A 1 85 ? 45.053 13.951 -51.830 1.00 41.06 85 PRO A CA 1
ATOM 700 C C . PRO A 1 85 ? 44.983 15.276 -52.623 1.00 41.06 85 PRO A C 1
ATOM 702 O O . PRO A 1 85 ? 43.912 15.852 -52.801 1.00 41.06 85 PRO A O 1
ATOM 705 N N . ASN A 1 86 ? 46.168 15.667 -53.122 1.00 39.50 86 ASN A N 1
ATOM 706 C CA . ASN A 1 86 ? 46.590 16.883 -53.848 1.00 39.50 86 ASN A CA 1
ATOM 707 C C . ASN A 1 86 ? 46.626 18.180 -53.019 1.00 39.50 86 ASN A C 1
ATOM 709 O O . ASN A 1 86 ? 45.766 19.062 -53.195 1.00 39.50 86 ASN A O 1
#

InterPro domains:
  IPR012337 Ribonuclease H-like superfamily [SSF53098] (5-67)
  IPR036397 Ribonuclease H superfamily [G3DSA:3.30.420.10] (1-84)

Secondary structure (DSSP, 8-state):
--TTHHHHH---SEEEE-S--GGGGSHHHHHHHHHTTPEEEE--TT-HHHHHHHHHHHHHHHHHHHHHHHHTT-------------